Protein AF-A0A8J4SHV4-F1 (afdb_monomer)

Nearest PDB structures (foldseek):
  6h8k-assembly1_L  TM=4.725E-01  e=1.527E+00  Yarrowia lipolytica
  7v2e-assembly1_k  TM=4.191E-01  e=7.297E+00  Sus scrofa

pLDDT: mean 82.63, std 12.9, range [44.09, 95.06]

Secondary structure (DSSP, 8-state):
--TTSSSHHHHHHHHHH--S-HHHHHHHHHHHHHHHHHHHHHHHHHT-TTTHHHHHHHHHHHHHHHHHHHHHHHHTT-----TTHHHHHHHHHTT-

Structure (mmCIF, N/CA/C/O backbone):
data_AF-A0A8J4SHV4-F1
#
_entry.id   AF-A0A8J4SHV4-F1
#
loop_
_atom_site.group_PDB
_atom_site.id
_atom_site.type_symbol
_atom_site.label_atom_id
_atom_site.label_alt_id
_atom_site.label_comp_id
_atom_site.label_asym_id
_atom_site.label_entity_id
_atom_site.label_seq_id
_atom_site.pdbx_PDB_ins_code
_atom_site.Cartn_x
_atom_site.Cartn_y
_atom_site.Cartn_z
_atom_site.occupancy
_atom_site.B_iso_or_equiv
_atom_site.auth_seq_id
_atom_site.auth_comp_id
_atom_site.auth_asym_id
_atom_site.auth_atom_id
_atom_site.pdbx_PDB_model_num
ATOM 1 N N . MET A 1 1 ? -16.892 5.446 6.064 1.00 54.12 1 MET A N 1
ATOM 2 C CA . MET A 1 1 ? -17.055 4.613 4.850 1.00 54.12 1 MET A CA 1
ATOM 3 C C . MET A 1 1 ? -16.859 5.436 3.565 1.00 54.12 1 MET A C 1
ATOM 5 O O . MET A 1 1 ? -17.710 5.413 2.692 1.00 54.12 1 MET A O 1
ATOM 9 N N . LEU A 1 2 ? -15.715 6.125 3.422 1.00 44.47 2 LEU A N 1
ATOM 10 C CA . LEU A 1 2 ? -15.263 6.762 2.164 1.00 44.47 2 LEU A CA 1
ATOM 11 C C . LEU A 1 2 ? -13.828 6.323 1.768 1.00 44.47 2 LEU A C 1
ATOM 13 O O . LEU A 1 2 ? -13.308 6.752 0.745 1.00 44.47 2 LEU A O 1
ATOM 17 N N . CYS A 1 3 ? -13.187 5.451 2.562 1.00 45.66 3 CYS A N 1
ATOM 18 C CA . CYS A 1 3 ? -11.750 5.133 2.508 1.00 45.66 3 CYS A CA 1
ATOM 19 C C . CYS A 1 3 ? -11.267 4.403 1.245 1.00 45.66 3 CYS A C 1
ATOM 21 O O . CYS A 1 3 ? -10.068 4.189 1.112 1.00 45.66 3 CYS A O 1
ATOM 23 N N . TYR A 1 4 ? -12.170 3.994 0.351 1.00 44.47 4 TYR A N 1
ATOM 24 C CA . TYR A 1 4 ? -11.838 3.177 -0.821 1.00 44.47 4 TYR A CA 1
ATOM 25 C C . TYR A 1 4 ? -12.172 3.835 -2.160 1.00 44.47 4 TYR A C 1
ATOM 27 O O . TYR A 1 4 ? -11.826 3.276 -3.196 1.00 44.47 4 TYR A O 1
ATOM 35 N N . LEU A 1 5 ? -12.803 5.019 -2.158 1.00 45.78 5 LEU A N 1
ATOM 36 C CA . LEU A 1 5 ? -13.056 5.758 -3.402 1.00 45.78 5 LEU A CA 1
ATOM 37 C C . LEU A 1 5 ? -11.795 6.440 -3.949 1.00 45.78 5 LEU A C 1
ATOM 39 O O . LEU A 1 5 ? -11.738 6.795 -5.120 1.00 45.78 5 LEU A O 1
ATOM 43 N N . PHE A 1 6 ? -10.773 6.590 -3.112 1.00 44.09 6 PHE A N 1
ATOM 44 C CA . PHE A 1 6 ? -9.464 7.070 -3.510 1.00 44.09 6 PHE A CA 1
ATOM 45 C C . PHE A 1 6 ? -8.478 5.936 -3.263 1.00 44.09 6 PHE A C 1
ATOM 47 O O . PHE A 1 6 ? -8.491 5.343 -2.189 1.00 44.09 6 PHE A O 1
ATOM 54 N N . THR A 1 7 ? -7.660 5.624 -4.263 1.00 60.66 7 THR A N 1
ATOM 55 C CA . THR A 1 7 ? -6.563 4.650 -4.218 1.00 60.66 7 THR A CA 1
ATOM 56 C C . THR A 1 7 ? -5.505 5.082 -3.182 1.00 60.66 7 THR A C 1
ATOM 58 O O . THR A 1 7 ? -5.826 5.373 -2.032 1.00 60.66 7 THR A O 1
ATOM 61 N N . PHE A 1 8 ? -4.226 5.175 -3.538 1.00 58.56 8 PHE A N 1
ATOM 62 C CA . PHE A 1 8 ? -3.148 5.552 -2.616 1.00 58.56 8 PHE A CA 1
ATOM 63 C C . PHE A 1 8 ? -3.445 6.833 -1.802 1.00 58.56 8 PHE A C 1
ATOM 65 O O . PHE A 1 8 ? -3.170 6.901 -0.606 1.00 58.56 8 PHE A O 1
ATOM 72 N N . VAL A 1 9 ? -4.106 7.816 -2.425 1.00 61.53 9 VAL A N 1
ATOM 73 C CA . VAL A 1 9 ? -4.473 9.102 -1.806 1.00 61.53 9 VAL A CA 1
ATOM 74 C C . VAL A 1 9 ? -5.497 8.939 -0.673 1.00 61.53 9 VAL A C 1
ATOM 76 O O . VAL A 1 9 ? -5.396 9.617 0.347 1.00 61.53 9 VAL A O 1
ATOM 79 N N . GLY A 1 10 ? -6.450 8.011 -0.800 1.00 63.44 10 GLY A N 1
ATOM 80 C CA . GLY A 1 10 ? -7.508 7.812 0.195 1.00 63.44 10 GLY A CA 1
ATOM 81 C C . GLY A 1 10 ? -6.980 7.252 1.506 1.00 63.44 10 GLY A C 1
ATOM 82 O O . GLY A 1 10 ? -7.359 7.728 2.577 1.00 63.44 10 GLY A O 1
ATOM 83 N N . GLY A 1 11 ? 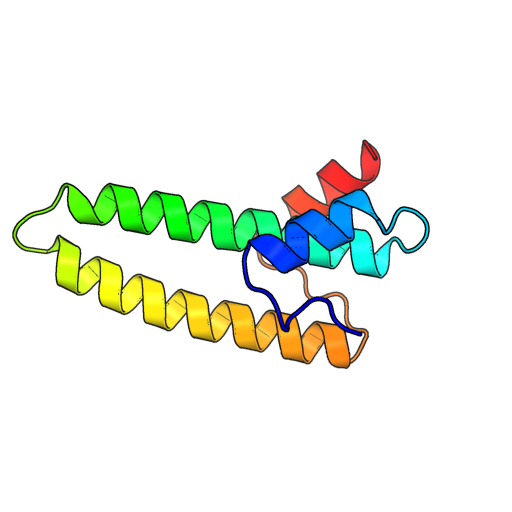-6.059 6.289 1.415 1.00 64.38 11 GLY A N 1
ATOM 84 C CA . GLY A 1 11 ? -5.389 5.708 2.577 1.00 64.38 11 GLY A CA 1
ATOM 85 C C . GLY A 1 11 ? -4.566 6.737 3.353 1.00 64.38 11 GLY A C 1
ATOM 86 O O . GLY A 1 11 ? -4.650 6.785 4.578 1.00 64.38 11 GLY A O 1
ATOM 87 N N . ILE A 1 12 ? -3.830 7.603 2.650 1.00 67.12 12 ILE A N 1
ATOM 88 C CA . ILE A 1 12 ? -2.995 8.643 3.273 1.00 67.12 12 ILE A CA 1
ATOM 89 C C . ILE A 1 12 ? -3.853 9.713 3.954 1.00 67.12 12 ILE A C 1
ATOM 91 O O . ILE A 1 12 ? -3.586 10.077 5.099 1.00 67.12 12 ILE A O 1
ATOM 95 N N . VAL A 1 13 ? -4.906 10.192 3.287 1.00 68.81 13 VAL A N 1
ATOM 96 C CA . VAL A 1 13 ? -5.818 11.192 3.866 1.00 68.81 13 VAL A CA 1
ATOM 97 C C . VAL A 1 13 ? -6.494 10.639 5.118 1.00 68.81 13 VAL A C 1
ATOM 99 O O . VAL A 1 13 ? -6.551 11.325 6.137 1.00 68.81 13 VAL A O 1
ATOM 102 N N . PHE A 1 14 ? -6.946 9.383 5.090 1.00 67.38 14 PHE A N 1
ATOM 103 C CA . PHE A 1 14 ? -7.536 8.765 6.275 1.00 67.38 14 PHE A CA 1
ATOM 104 C C . PHE A 1 14 ? -6.533 8.580 7.410 1.00 67.38 14 PHE A C 1
ATOM 106 O O . PHE A 1 14 ? -6.890 8.827 8.556 1.00 67.38 14 PHE A O 1
ATOM 113 N N . LEU A 1 15 ? -5.283 8.220 7.112 1.00 66.81 15 LEU A N 1
ATOM 114 C CA . LEU A 1 15 ? -4.230 8.137 8.125 1.00 66.81 15 LEU A CA 1
ATOM 115 C C . LEU A 1 15 ? -3.954 9.500 8.790 1.00 66.81 15 LEU A C 1
ATOM 117 O O . LEU A 1 15 ? -3.636 9.559 9.976 1.00 66.81 15 LEU A O 1
ATOM 121 N N . ALA A 1 16 ? -4.084 10.595 8.036 1.00 68.00 16 ALA A N 1
ATOM 122 C CA . ALA A 1 16 ? -3.875 11.950 8.540 1.00 68.00 16 ALA A CA 1
ATOM 123 C C . ALA A 1 16 ? -5.065 12.485 9.359 1.00 68.00 16 ALA A C 1
ATOM 125 O O . ALA A 1 16 ? -4.859 13.187 10.350 1.00 68.00 16 ALA A O 1
ATOM 126 N N . VAL A 1 17 ? -6.297 12.162 8.952 1.00 72.12 17 VAL A N 1
ATOM 127 C CA . VAL A 1 17 ? -7.532 12.711 9.542 1.00 72.12 17 VAL A CA 1
ATOM 128 C C . VAL A 1 17 ? -8.064 11.848 10.688 1.00 72.12 17 VAL A C 1
ATOM 130 O O . VAL A 1 17 ? -8.520 12.374 11.704 1.00 72.12 17 VAL A O 1
ATOM 133 N N . GLU A 1 18 ? -8.012 10.525 10.555 1.00 71.75 18 GLU A N 1
ATOM 134 C CA . GLU A 1 18 ? -8.648 9.600 11.489 1.00 71.75 18 GLU A CA 1
ATOM 135 C C . GLU A 1 18 ? -7.638 9.066 12.511 1.00 71.75 18 GLU A C 1
ATOM 137 O O . GLU A 1 18 ? -6.826 8.192 12.213 1.00 71.75 18 GLU A O 1
ATOM 142 N N . LYS A 1 19 ? -7.714 9.574 13.750 1.00 68.94 19 LYS A N 1
ATOM 143 C CA . LYS A 1 19 ? -6.869 9.125 14.876 1.00 68.94 19 LYS A CA 1
ATOM 144 C C . LYS A 1 19 ? -7.619 8.399 15.991 1.00 68.94 19 LYS A C 1
ATOM 146 O O . LYS A 1 19 ? -6.985 7.898 16.915 1.00 68.94 19 LYS A O 1
ATOM 151 N N . ARG A 1 20 ? -8.955 8.341 15.950 1.00 73.25 20 ARG A N 1
ATOM 152 C CA . ARG A 1 20 ? -9.745 7.711 17.024 1.00 73.25 20 ARG A CA 1
ATOM 153 C C . ARG A 1 20 ? -10.059 6.250 16.737 1.00 73.25 20 ARG A C 1
ATOM 155 O O . ARG A 1 20 ? -10.025 5.430 17.653 1.00 73.25 20 ARG A O 1
ATOM 162 N N . SER A 1 21 ? -10.365 5.907 15.489 1.00 83.06 21 SER A N 1
ATOM 163 C CA . SER A 1 21 ? -10.755 4.539 15.146 1.00 83.06 21 SER A CA 1
ATOM 164 C C . SER A 1 21 ? -9.559 3.651 14.798 1.00 83.06 21 SER A C 1
ATOM 166 O O . SER A 1 21 ? -8.999 3.738 13.705 1.00 83.06 21 SER A O 1
ATOM 168 N N . ARG A 1 22 ? -9.222 2.710 15.694 1.00 84.88 22 ARG A N 1
ATOM 169 C CA . ARG A 1 22 ? -8.197 1.672 15.446 1.00 84.88 22 ARG A CA 1
ATOM 170 C C . ARG A 1 22 ? -8.515 0.831 14.203 1.00 84.88 22 ARG A C 1
ATOM 172 O O . ARG A 1 22 ? -7.604 0.447 13.483 1.00 84.88 22 ARG A O 1
ATOM 179 N N . PHE A 1 23 ? -9.799 0.578 13.932 1.00 85.06 23 PHE A N 1
ATOM 180 C CA . PHE A 1 23 ? -10.243 -0.162 12.745 1.00 85.06 23 PHE A CA 1
ATOM 181 C C . PHE A 1 23 ? -9.876 0.567 11.455 1.00 85.06 23 PHE A C 1
ATOM 183 O O . PHE A 1 23 ? -9.330 -0.033 10.530 1.00 85.06 23 PHE A O 1
ATOM 190 N N . VAL A 1 24 ? -10.156 1.869 11.400 1.00 83.00 24 VAL A N 1
ATOM 191 C CA . VAL A 1 24 ? -9.869 2.676 10.214 1.00 83.00 24 VAL A CA 1
ATOM 192 C C . VAL A 1 24 ? -8.364 2.869 10.051 1.00 83.00 24 VAL A C 1
ATOM 194 O O . VAL A 1 24 ? -7.860 2.718 8.941 1.00 83.00 24 VAL A O 1
ATOM 197 N N . LEU A 1 25 ? -7.642 3.101 11.152 1.00 85.38 25 LEU A N 1
ATOM 198 C CA . LEU A 1 25 ? -6.185 3.225 11.149 1.00 85.38 25 LEU A CA 1
ATOM 199 C C . LEU A 1 25 ? -5.505 1.960 10.603 1.00 85.38 25 LEU A C 1
ATOM 201 O O . LEU A 1 25 ? -4.620 2.053 9.755 1.00 85.38 25 LEU A O 1
ATOM 205 N N . PHE A 1 26 ? -5.957 0.779 11.033 1.00 88.62 26 PHE A N 1
ATOM 206 C CA . PHE A 1 26 ? -5.454 -0.501 10.537 1.00 88.62 26 PHE A CA 1
ATOM 207 C C . PHE A 1 26 ? -5.623 -0.643 9.021 1.00 88.62 26 PHE A C 1
ATOM 209 O O . PHE A 1 26 ? -4.657 -0.913 8.308 1.00 88.6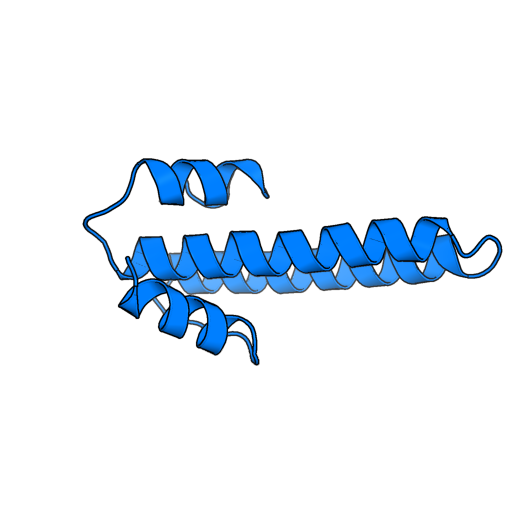2 26 PHE A O 1
ATOM 216 N N . HIS A 1 27 ? -6.842 -0.428 8.518 1.00 86.06 27 HIS A N 1
ATOM 217 C CA . HIS A 1 27 ? -7.138 -0.569 7.091 1.00 86.06 27 HIS A CA 1
ATOM 218 C C . HIS A 1 27 ? -6.422 0.496 6.252 1.00 86.06 27 HIS A C 1
ATOM 220 O O . HIS A 1 27 ? -5.980 0.195 5.142 1.00 86.06 27 HIS A O 1
ATOM 226 N N . ALA A 1 28 ? -6.249 1.710 6.784 1.00 84.81 28 ALA A N 1
ATOM 227 C CA . ALA A 1 28 ? -5.481 2.773 6.144 1.00 84.81 28 ALA A CA 1
ATOM 228 C C . ALA A 1 28 ? -3.994 2.400 6.024 1.00 84.81 28 ALA A C 1
ATOM 230 O O . ALA A 1 28 ? -3.450 2.435 4.920 1.00 84.81 28 ALA A O 1
ATOM 231 N N . LEU A 1 29 ? -3.357 1.961 7.117 1.00 87.69 29 LEU A N 1
ATOM 232 C CA . LEU A 1 29 ? -1.961 1.501 7.116 1.00 87.69 29 LEU A CA 1
ATOM 233 C C . LEU A 1 29 ? -1.752 0.303 6.187 1.00 87.69 29 LEU A C 1
ATOM 235 O O . LEU A 1 29 ? -0.798 0.288 5.407 1.00 87.69 29 LEU A O 1
ATOM 239 N N . GLN A 1 30 ? -2.650 -0.684 6.235 1.00 88.31 30 GLN A N 1
ATOM 240 C CA . GLN A 1 30 ? -2.579 -1.852 5.360 1.00 88.31 30 GLN A CA 1
ATOM 241 C C . GLN A 1 30 ? -2.709 -1.433 3.888 1.00 88.31 30 GLN A C 1
ATOM 243 O O . GLN A 1 30 ? -1.924 -1.885 3.060 1.00 88.31 30 GLN A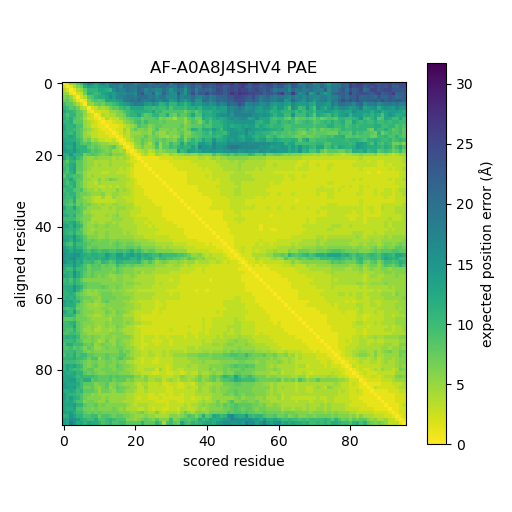 O 1
ATOM 248 N N . SER A 1 31 ? -3.643 -0.532 3.563 1.00 86.38 31 SER A N 1
ATOM 249 C CA . SER A 1 31 ? -3.868 -0.047 2.194 1.00 86.38 31 SER A CA 1
ATOM 250 C C . SER A 1 31 ? -2.654 0.710 1.652 1.00 86.38 31 SER A C 1
ATOM 252 O O . SER A 1 31 ? -2.135 0.363 0.591 1.00 86.38 31 SER A O 1
ATOM 254 N N . VAL A 1 32 ? -2.133 1.680 2.412 1.00 87.19 32 VAL A N 1
ATOM 255 C CA . VAL A 1 32 ? -0.931 2.444 2.032 1.00 87.19 32 VAL A CA 1
ATOM 256 C C . VAL A 1 32 ? 0.261 1.511 1.816 1.00 87.19 32 VAL A C 1
ATOM 258 O O . VAL A 1 32 ? 0.980 1.655 0.828 1.00 87.19 32 VAL A O 1
ATOM 261 N N . THR A 1 33 ? 0.440 0.519 2.691 1.00 89.69 33 THR A N 1
ATOM 262 C CA . THR A 1 33 ? 1.540 -0.449 2.582 1.00 89.69 33 THR A CA 1
ATOM 263 C C . THR A 1 33 ? 1.409 -1.322 1.330 1.00 89.69 33 THR A C 1
ATOM 265 O O . THR A 1 33 ? 2.365 -1.428 0.563 1.00 89.69 33 THR A O 1
ATOM 268 N N . VAL A 1 34 ? 0.230 -1.907 1.073 1.00 90.31 34 VAL A N 1
ATOM 269 C CA . VAL A 1 34 ? -0.021 -2.750 -0.115 1.00 90.31 34 VAL A CA 1
ATOM 270 C C . VAL A 1 34 ? 0.212 -1.969 -1.404 1.00 90.31 34 VAL A C 1
ATOM 272 O O . VAL A 1 34 ? 0.955 -2.421 -2.275 1.00 90.31 34 VAL A O 1
ATOM 275 N N . PHE A 1 35 ? -0.388 -0.786 -1.527 1.00 88.38 35 PHE A N 1
ATOM 276 C CA . PHE A 1 35 ? -0.239 0.026 -2.732 1.00 88.38 35 PHE A CA 1
ATOM 277 C C . PHE A 1 35 ? 1.189 0.553 -2.906 1.00 88.38 35 PHE A C 1
ATOM 279 O O . PHE A 1 35 ? 1.664 0.625 -4.037 1.00 88.38 35 PHE A O 1
ATOM 286 N N . GLY A 1 36 ? 1.896 0.854 -1.812 1.00 90.12 36 GLY A N 1
ATOM 287 C CA . GLY A 1 36 ? 3.319 1.191 -1.851 1.00 90.12 36 GLY A CA 1
ATOM 288 C C . GLY A 1 36 ? 4.170 0.052 -2.422 1.00 90.12 36 GLY A C 1
ATOM 289 O O . GLY A 1 36 ? 4.987 0.287 -3.310 1.00 90.12 36 GLY A O 1
ATOM 290 N N . ILE A 1 37 ? 3.930 -1.190 -1.988 1.00 91.75 37 ILE A N 1
ATOM 291 C CA . ILE A 1 37 ? 4.619 -2.382 -2.515 1.00 91.75 37 ILE A CA 1
ATOM 292 C C . ILE A 1 37 ? 4.316 -2.578 -4.007 1.00 91.75 37 ILE A C 1
ATOM 294 O O . ILE A 1 37 ? 5.235 -2.797 -4.796 1.00 91.75 37 ILE A O 1
ATOM 298 N N . ILE A 1 38 ? 3.047 -2.462 -4.409 1.00 91.88 38 ILE A N 1
ATOM 299 C CA . ILE A 1 38 ? 2.635 -2.589 -5.817 1.00 91.88 38 ILE A CA 1
ATOM 300 C C . ILE A 1 38 ? 3.306 -1.509 -6.680 1.00 91.88 38 ILE A C 1
ATOM 302 O O . ILE A 1 38 ? 3.808 -1.817 -7.759 1.00 91.88 38 ILE A O 1
ATOM 306 N N . MET A 1 39 ? 3.376 -0.264 -6.197 1.00 90.81 39 MET A N 1
ATOM 307 C CA . MET A 1 39 ? 4.044 0.837 -6.900 1.00 90.81 39 MET A CA 1
ATOM 308 C C . MET A 1 39 ? 5.534 0.547 -7.116 1.00 90.81 39 MET A C 1
ATOM 310 O O . MET A 1 39 ? 6.029 0.673 -8.235 1.00 90.81 39 MET A O 1
ATOM 314 N N . VAL A 1 40 ? 6.241 0.106 -6.069 1.00 93.81 40 VAL A N 1
ATOM 315 C CA . VAL A 1 40 ? 7.653 -0.295 -6.180 1.00 93.81 40 VAL A CA 1
ATOM 316 C C . VAL A 1 40 ? 7.807 -1.439 -7.183 1.00 93.81 40 VAL A C 1
ATOM 318 O O . VAL A 1 40 ? 8.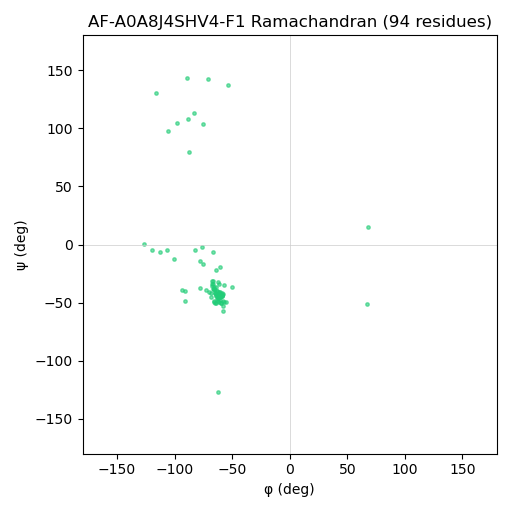683 -1.377 -8.042 1.00 93.81 40 VAL A O 1
ATOM 321 N N . GLY A 1 41 ? 6.927 -2.443 -7.147 1.00 94.38 41 GLY A N 1
ATOM 322 C CA . GLY A 1 41 ? 6.927 -3.536 -8.121 1.00 94.38 41 GLY A CA 1
ATOM 323 C C . GLY A 1 41 ? 6.759 -3.055 -9.566 1.00 94.38 41 GLY A C 1
ATOM 324 O O . GLY A 1 41 ? 7.484 -3.514 -10.448 1.00 94.38 41 GLY A O 1
ATOM 325 N N . HIS A 1 42 ? 5.875 -2.086 -9.815 1.00 92.44 42 HIS A N 1
ATOM 326 C CA . HIS A 1 42 ? 5.706 -1.477 -11.138 1.00 92.44 42 HIS A CA 1
ATOM 327 C C . HIS A 1 42 ? 6.951 -0.723 -11.608 1.00 92.44 42 HIS A C 1
ATOM 329 O O . HIS A 1 42 ? 7.356 -0.879 -12.761 1.00 92.44 42 HIS A O 1
ATOM 335 N N . VAL A 1 43 ? 7.583 0.047 -10.719 1.00 93.75 43 VAL A N 1
ATOM 336 C CA . VAL A 1 43 ? 8.847 0.738 -11.013 1.00 93.75 43 VAL A CA 1
ATOM 337 C C . VAL A 1 43 ? 9.936 -0.273 -11.373 1.00 93.75 43 VAL A C 1
ATOM 339 O O . VAL A 1 43 ? 10.623 -0.091 -12.372 1.00 93.75 43 VAL A O 1
ATOM 342 N N . LEU A 1 44 ? 10.050 -1.378 -10.630 1.00 94.31 44 LEU A N 1
ATOM 343 C CA . LEU A 1 44 ? 11.008 -2.447 -10.930 1.00 94.31 44 LEU A CA 1
ATOM 344 C C . LEU A 1 44 ? 10.730 -3.121 -12.282 1.00 94.31 44 LEU A C 1
ATOM 346 O O . LEU A 1 44 ? 11.662 -3.378 -13.042 1.00 94.31 44 LEU A O 1
ATOM 350 N N . CYS A 1 45 ? 9.459 -3.358 -12.618 1.00 93.62 45 CYS A N 1
ATOM 351 C CA . CYS A 1 45 ? 9.077 -3.919 -13.915 1.00 93.62 45 CYS A CA 1
ATOM 352 C C . CYS A 1 45 ? 9.471 -3.004 -15.085 1.00 93.62 45 CYS A C 1
ATOM 354 O O . CYS A 1 45 ? 9.813 -3.512 -16.151 1.00 93.62 45 CYS A O 1
ATOM 356 N N . ALA A 1 46 ? 9.474 -1.679 -14.901 1.00 90.81 46 ALA A N 1
ATOM 357 C CA . ALA A 1 46 ? 9.853 -0.730 -15.950 1.00 90.81 46 ALA A CA 1
ATOM 358 C C . ALA A 1 46 ? 11.324 -0.865 -16.395 1.00 90.81 46 ALA A C 1
ATOM 360 O O . ALA A 1 46 ? 11.655 -0.497 -17.519 1.00 90.81 46 ALA A O 1
ATOM 361 N N . PHE A 1 47 ? 12.194 -1.441 -15.558 1.00 93.88 47 PHE A N 1
ATOM 362 C CA . PHE A 1 47 ? 13.595 -1.708 -15.906 1.00 93.88 47 PHE A CA 1
ATOM 363 C C . PHE A 1 47 ? 13.796 -3.002 -16.716 1.00 93.88 47 PHE A C 1
ATOM 365 O O . PHE A 1 47 ? 14.916 -3.284 -17.142 1.00 93.88 47 PHE A O 1
ATOM 372 N N . LEU A 1 48 ? 12.742 -3.795 -16.946 1.00 93.38 48 LEU A N 1
ATOM 373 C CA . LEU A 1 48 ? 12.801 -5.054 -17.695 1.00 93.38 48 LEU A CA 1
ATOM 374 C C . LEU A 1 48 ? 12.173 -4.879 -19.094 1.00 93.38 48 LEU A C 1
ATOM 376 O O . LEU A 1 48 ? 10.957 -4.991 -19.230 1.00 93.38 48 LEU A O 1
ATOM 380 N N . PRO A 1 49 ? 12.956 -4.658 -20.165 1.00 85.75 49 PRO A N 1
ATOM 381 C CA . PRO A 1 49 ? 12.411 -4.267 -21.471 1.00 85.75 49 PRO A CA 1
ATOM 382 C C . PRO A 1 49 ? 11.566 -5.347 -22.169 1.00 85.75 49 PRO A C 1
ATOM 384 O O . PRO A 1 49 ? 10.622 -5.012 -22.876 1.00 85.75 49 PRO A O 1
ATOM 387 N N . LEU A 1 50 ? 11.868 -6.637 -21.970 1.00 90.94 50 LEU A N 1
ATOM 388 C CA . LEU A 1 50 ? 11.129 -7.744 -22.602 1.00 90.94 50 LEU A CA 1
ATOM 389 C C . LEU A 1 50 ? 9.961 -8.258 -21.751 1.00 90.94 50 LEU A C 1
ATOM 391 O O . LEU A 1 50 ? 8.853 -8.423 -22.250 1.00 90.94 50 LEU A O 1
ATOM 395 N N . PHE A 1 51 ? 10.199 -8.516 -20.462 1.00 92.19 51 PHE A N 1
ATOM 396 C CA . PHE A 1 51 ? 9.205 -9.141 -19.576 1.00 92.19 51 PHE A CA 1
ATOM 397 C C . PHE A 1 51 ? 8.469 -8.145 -18.674 1.00 92.19 51 PHE A C 1
ATOM 399 O O . PHE A 1 51 ? 7.452 -8.498 -18.078 1.00 92.19 51 PHE A O 1
ATOM 406 N N . GLY A 1 52 ? 8.948 -6.904 -18.580 1.00 93.25 52 GLY A N 1
ATOM 407 C CA . GLY A 1 52 ? 8.385 -5.862 -17.724 1.00 93.25 52 GLY A CA 1
ATOM 408 C C . GLY A 1 52 ? 6.902 -5.598 -17.962 1.00 93.25 52 GLY A C 1
ATOM 409 O O . GLY A 1 52 ? 6.147 -5.644 -16.994 1.00 93.25 52 GLY A O 1
ATOM 410 N N . PRO A 1 53 ? 6.438 -5.400 -19.212 1.00 93.12 53 PRO A N 1
ATOM 411 C CA . PRO A 1 53 ? 5.019 -5.168 -19.484 1.00 93.12 53 PRO A CA 1
ATOM 412 C C . PRO A 1 53 ? 4.123 -6.334 -19.044 1.00 93.12 53 PRO A C 1
ATOM 414 O O . PRO A 1 53 ? 3.064 -6.116 -18.454 1.00 93.12 53 PRO A O 1
ATOM 417 N N . LEU A 1 54 ? 4.567 -7.577 -19.266 1.00 94.69 54 LEU A N 1
ATOM 418 C CA . LEU A 1 54 ? 3.829 -8.769 -18.848 1.00 94.69 54 LEU A CA 1
ATOM 419 C C . LEU A 1 54 ? 3.750 -8.856 -17.319 1.00 94.69 54 LEU A C 1
ATOM 421 O O . LEU A 1 54 ? 2.658 -8.994 -16.769 1.00 94.69 54 LEU A O 1
ATOM 425 N N . LEU A 1 55 ? 4.881 -8.711 -16.626 1.00 94.56 55 LEU A N 1
ATOM 426 C CA . LEU A 1 55 ? 4.929 -8.734 -15.162 1.00 94.56 55 LEU A CA 1
ATOM 427 C C . LEU A 1 55 ? 4.110 -7.597 -14.542 1.00 94.56 55 LEU A C 1
ATOM 429 O O . LEU A 1 55 ? 3.368 -7.831 -13.590 1.00 94.56 55 LEU A O 1
ATOM 433 N N . ALA A 1 56 ? 4.173 -6.394 -15.116 1.00 93.81 56 ALA A N 1
ATOM 434 C CA . ALA A 1 56 ? 3.371 -5.254 -14.691 1.00 93.81 56 ALA A CA 1
ATOM 435 C C . ALA A 1 56 ? 1.869 -5.529 -14.850 1.00 93.81 56 ALA A C 1
ATOM 437 O O . ALA A 1 56 ? 1.097 -5.218 -13.946 1.00 93.81 56 ALA A O 1
ATOM 438 N N . SER A 1 57 ? 1.445 -6.153 -15.955 1.00 93.62 57 SER A N 1
ATOM 439 C CA . SER A 1 57 ? 0.032 -6.497 -16.169 1.00 93.62 57 SER A CA 1
ATOM 440 C C . SER A 1 57 ? -0.485 -7.520 -15.147 1.00 93.62 57 SER A C 1
ATOM 442 O O . SER A 1 57 ? -1.567 -7.341 -14.584 1.00 93.62 57 SER A O 1
ATOM 444 N N . LEU A 1 58 ? 0.321 -8.542 -14.832 1.00 95.06 58 LEU A N 1
ATOM 445 C CA . LEU A 1 58 ? 0.007 -9.534 -13.803 1.00 95.06 58 LEU A CA 1
ATOM 446 C C . LEU A 1 58 ? -0.040 -8.897 -12.412 1.00 95.06 58 LEU A C 1
ATOM 448 O O . LEU A 1 58 ? -0.957 -9.179 -11.641 1.00 95.06 58 LEU A O 1
ATOM 452 N N . LEU A 1 59 ? 0.906 -8.005 -12.110 1.00 94.50 59 LEU A N 1
ATOM 453 C CA . LEU A 1 59 ? 0.947 -7.263 -10.853 1.00 94.50 59 LEU A CA 1
ATOM 454 C C . LEU A 1 59 ? -0.276 -6.351 -10.693 1.00 94.50 59 LEU A C 1
ATOM 456 O O . LEU A 1 59 ? -0.853 -6.298 -9.609 1.00 94.50 59 LEU A O 1
ATOM 460 N N . SER A 1 60 ? -0.717 -5.688 -11.766 1.00 91.88 60 SER A N 1
ATOM 461 C CA . SER A 1 60 ? -1.950 -4.893 -11.772 1.00 91.88 60 SER A CA 1
ATOM 462 C C . SER A 1 60 ? -3.189 -5.749 -11.510 1.00 91.88 60 SER A C 1
ATOM 464 O O . SER A 1 60 ? -4.005 -5.384 -10.666 1.00 91.88 60 SER A O 1
ATOM 466 N N . LEU A 1 61 ? -3.318 -6.905 -12.170 1.00 94.50 61 LEU A N 1
ATOM 467 C CA . LEU A 1 61 ? -4.415 -7.855 -11.934 1.00 94.50 61 LEU A CA 1
ATOM 468 C C . LEU A 1 61 ? -4.458 -8.318 -10.473 1.00 94.50 61 LEU A C 1
ATOM 470 O O . LEU A 1 61 ? -5.503 -8.239 -9.825 1.00 94.50 61 LEU A O 1
ATOM 474 N N . LEU A 1 62 ? -3.311 -8.733 -9.930 1.00 93.31 62 LEU A N 1
ATOM 475 C CA . LEU A 1 62 ? -3.166 -9.092 -8.517 1.00 93.31 62 LEU A CA 1
ATOM 476 C C . LEU A 1 62 ? -3.531 -7.927 -7.593 1.00 93.31 62 LEU A C 1
ATOM 478 O O . LEU A 1 62 ? -4.261 -8.114 -6.620 1.00 93.31 62 LEU A O 1
ATOM 482 N N . GLY A 1 63 ? -3.071 -6.720 -7.919 1.00 91.38 63 GLY A N 1
ATOM 483 C CA . GLY A 1 63 ? -3.368 -5.506 -7.169 1.00 91.38 63 GLY A CA 1
ATOM 484 C C . GLY A 1 63 ? -4.863 -5.204 -7.101 1.00 91.38 63 GLY A C 1
ATOM 485 O O . GLY A 1 63 ? -5.372 -4.902 -6.023 1.00 91.38 63 GLY A O 1
ATOM 486 N N . VAL A 1 64 ? -5.584 -5.357 -8.215 1.00 89.88 64 VAL A N 1
ATOM 487 C CA . VAL A 1 64 ? -7.045 -5.183 -8.263 1.00 89.88 64 VAL A CA 1
ATOM 488 C C . VAL A 1 64 ? -7.753 -6.222 -7.392 1.00 89.88 64 VAL A C 1
ATOM 490 O O . VAL A 1 64 ? -8.648 -5.860 -6.628 1.00 89.88 64 V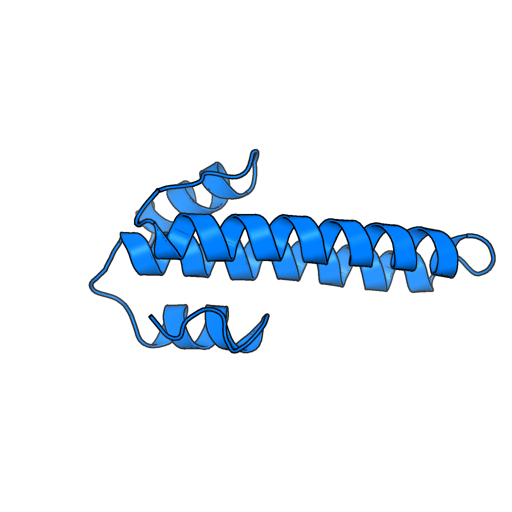AL A O 1
ATOM 493 N N . VAL A 1 65 ? -7.339 -7.491 -7.451 1.00 93.25 65 VAL A N 1
ATOM 494 C CA . VAL A 1 65 ? -7.925 -8.558 -6.620 1.00 93.25 65 VAL A CA 1
ATOM 495 C C . VAL A 1 65 ? -7.710 -8.275 -5.132 1.00 93.25 65 VAL A C 1
ATOM 497 O O . VAL A 1 65 ? -8.664 -8.320 -4.354 1.00 93.25 65 VAL A O 1
ATOM 500 N N . ILE A 1 66 ? -6.481 -7.936 -4.729 1.00 91.00 66 ILE A N 1
ATOM 501 C CA . ILE A 1 66 ? -6.154 -7.612 -3.333 1.00 91.00 66 ILE A CA 1
ATOM 502 C C . ILE A 1 66 ? -6.943 -6.383 -2.868 1.00 91.00 66 ILE A C 1
ATOM 504 O O . ILE A 1 66 ? -7.507 -6.393 -1.772 1.00 91.00 66 ILE A O 1
ATOM 508 N N . TRP A 1 67 ? -7.027 -5.345 -3.702 1.00 88.06 67 TRP A N 1
ATOM 509 C CA . TRP A 1 67 ? -7.798 -4.145 -3.394 1.00 88.06 67 TRP A CA 1
ATOM 510 C C . TRP A 1 67 ? -9.277 -4.465 -3.169 1.00 88.06 67 TRP A C 1
ATOM 512 O O . TRP A 1 67 ? -9.817 -4.092 -2.128 1.00 88.06 67 TRP A O 1
ATOM 522 N N . LEU A 1 68 ? -9.915 -5.208 -4.078 1.00 88.50 68 LEU A N 1
ATOM 523 C CA . LEU A 1 68 ? -11.318 -5.609 -3.937 1.00 88.50 68 LEU A CA 1
ATOM 524 C C . LEU A 1 68 ? -11.556 -6.414 -2.657 1.00 88.50 68 LEU A C 1
ATOM 526 O O . LEU A 1 68 ? -12.512 -6.131 -1.933 1.00 88.50 68 LEU A O 1
ATOM 530 N N . LEU A 1 69 ? -10.676 -7.370 -2.344 1.00 89.94 69 LEU A N 1
ATOM 531 C CA . LEU A 1 69 ? -10.761 -8.143 -1.104 1.00 89.94 69 LEU A CA 1
ATOM 532 C C . LEU A 1 69 ? -10.733 -7.226 0.120 1.00 89.94 69 LEU A C 1
ATOM 534 O O . LEU A 1 69 ? -11.622 -7.315 0.965 1.00 89.94 69 LEU A O 1
ATOM 538 N N . MET A 1 70 ? -9.770 -6.304 0.182 1.00 86.62 70 MET A N 1
ATOM 539 C CA . MET A 1 70 ? -9.651 -5.355 1.289 1.00 86.62 70 MET A CA 1
ATOM 540 C C . MET A 1 70 ? -10.875 -4.440 1.416 1.00 86.62 70 MET A C 1
ATOM 542 O O . MET A 1 70 ? -11.345 -4.214 2.534 1.00 86.62 70 MET A O 1
ATOM 546 N N . VAL A 1 71 ? -11.403 -3.934 0.295 1.00 84.00 71 VAL A N 1
ATOM 547 C CA . VAL A 1 71 ? -12.623 -3.110 0.263 1.00 84.00 71 VAL A CA 1
ATOM 548 C C . VAL A 1 71 ? -13.777 -3.898 0.870 1.00 84.00 71 VAL A C 1
ATOM 550 O O . VAL A 1 71 ? -14.361 -3.465 1.863 1.00 84.00 71 VAL A O 1
ATOM 553 N N . VAL A 1 72 ? -14.081 -5.075 0.320 1.00 86.31 72 VAL A N 1
ATOM 554 C CA . VAL A 1 72 ? -15.229 -5.889 0.737 1.00 86.31 72 VAL A CA 1
ATOM 555 C C . VAL A 1 72 ? -15.132 -6.261 2.214 1.00 86.31 72 VAL A C 1
ATOM 557 O O . VAL A 1 72 ? -16.113 -6.116 2.945 1.00 86.31 72 VAL A O 1
ATOM 560 N N . THR A 1 73 ? -13.962 -6.684 2.694 1.00 85.50 73 THR A N 1
ATOM 561 C CA . THR A 1 73 ? -13.809 -7.055 4.107 1.00 85.50 73 THR A CA 1
ATOM 562 C C . THR A 1 73 ? -13.943 -5.868 5.049 1.00 85.50 73 THR A C 1
ATOM 564 O O . THR A 1 73 ? -14.547 -6.012 6.113 1.00 85.50 73 THR A O 1
ATOM 567 N N . SER A 1 74 ? -13.462 -4.689 4.648 1.00 82.06 74 SER A N 1
ATOM 568 C CA . SER A 1 74 ? -13.632 -3.474 5.447 1.00 82.06 74 SER A CA 1
ATOM 569 C C . SER A 1 74 ? -15.103 -3.050 5.550 1.00 82.06 74 SER A C 1
ATOM 571 O O . SER A 1 74 ? -15.550 -2.640 6.619 1.00 82.06 74 SER A O 1
ATOM 573 N N . LEU A 1 75 ? -15.874 -3.201 4.462 1.00 82.00 75 LEU A N 1
ATOM 574 C CA . LEU A 1 75 ? -17.304 -2.887 4.423 1.00 82.00 75 LEU A CA 1
ATOM 575 C C . LEU A 1 75 ? -18.103 -3.848 5.307 1.00 82.00 75 LEU A C 1
ATOM 577 O O . LEU A 1 75 ? -19.096 -3.451 5.906 1.00 82.00 75 LEU A O 1
ATOM 581 N N . GLN A 1 76 ? -17.637 -5.090 5.434 1.00 87.00 76 G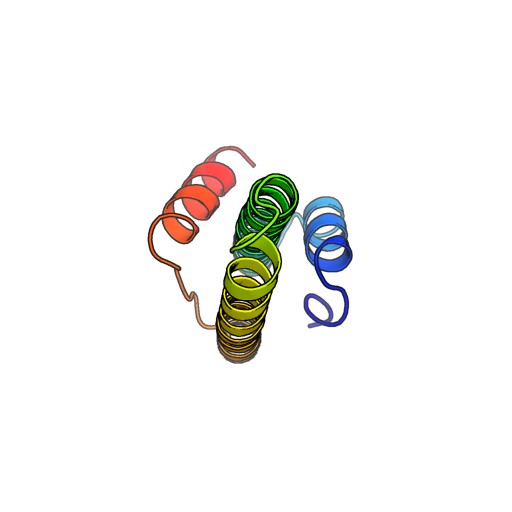LN A N 1
ATOM 582 C CA . GLN A 1 76 ? -18.187 -6.080 6.361 1.00 87.00 76 GLN A CA 1
ATOM 583 C C . GLN A 1 76 ? -17.771 -5.846 7.825 1.00 87.00 76 GLN A C 1
ATOM 585 O O . GLN A 1 76 ? -18.166 -6.626 8.689 1.00 87.00 76 GLN A O 1
ATOM 590 N N . GLY A 1 77 ? -16.949 -4.832 8.122 1.00 83.25 77 GLY A N 1
ATOM 591 C CA . GLY A 1 77 ? -16.426 -4.591 9.471 1.00 83.25 77 GLY A CA 1
ATOM 592 C C . GLY A 1 77 ? -15.441 -5.663 9.953 1.00 83.25 77 GLY A C 1
ATOM 593 O O . GLY A 1 77 ? -15.164 -5.758 11.149 1.00 83.25 77 GLY A O 1
ATOM 594 N N . LYS A 1 78 ? -14.917 -6.496 9.045 1.00 86.81 78 LYS A N 1
ATOM 595 C CA . LYS A 1 78 ? -13.990 -7.582 9.376 1.00 86.81 78 LYS A CA 1
ATOM 596 C C . LYS A 1 78 ? -12.551 -7.092 9.336 1.00 86.81 78 LYS A C 1
ATOM 598 O O . LYS A 1 78 ? -12.160 -6.331 8.459 1.00 86.81 78 LYS A O 1
ATOM 603 N N . TRP A 1 79 ? -11.743 -7.606 10.254 1.00 84.00 79 TRP A N 1
ATOM 604 C CA . TRP A 1 79 ? -10.308 -7.346 10.308 1.00 84.00 79 TRP A CA 1
ATOM 605 C C . TRP A 1 79 ? -9.563 -8.347 9.423 1.00 84.00 79 TRP A C 1
ATOM 607 O O . TRP A 1 79 ? -9.027 -9.343 9.910 1.00 84.00 79 TRP A O 1
ATOM 617 N N . LEU A 1 80 ? -9.558 -8.111 8.109 1.00 87.12 80 LEU A N 1
ATOM 618 C CA . LEU A 1 80 ? -8.756 -8.920 7.193 1.00 87.12 80 LEU A CA 1
ATOM 619 C C . LEU A 1 80 ? -7.282 -8.526 7.311 1.00 87.12 80 LEU A C 1
ATOM 621 O O . LEU A 1 80 ? -6.858 -7.515 6.751 1.00 87.12 80 LEU A O 1
ATOM 625 N N . LYS A 1 81 ? -6.500 -9.359 7.997 1.00 87.56 81 LYS A N 1
ATOM 626 C CA . LYS A 1 81 ? -5.040 -9.260 8.007 1.00 87.56 81 LYS A CA 1
ATOM 627 C C . LYS A 1 81 ? -4.478 -9.959 6.779 1.00 87.56 81 LYS A C 1
ATOM 629 O O . LYS A 1 81 ? -4.583 -11.178 6.653 1.00 87.56 81 LYS A O 1
ATOM 634 N N . LEU A 1 82 ? -3.880 -9.187 5.877 1.00 88.00 82 LEU A N 1
ATOM 635 C CA . LEU A 1 82 ? -3.081 -9.772 4.804 1.00 88.00 82 LEU A CA 1
ATOM 636 C C . LEU A 1 82 ? -1.785 -10.351 5.391 1.00 88.00 82 LEU A C 1
ATOM 638 O O . LEU A 1 82 ? -1.210 -9.725 6.285 1.00 88.00 82 LEU A O 1
ATOM 642 N N . PRO A 1 83 ? -1.289 -11.497 4.895 1.00 84.69 83 PRO A N 1
ATOM 643 C CA . PRO A 1 83 ? -0.009 -12.042 5.335 1.00 84.69 83 PRO A CA 1
ATOM 644 C C . PRO A 1 83 ? 1.096 -10.987 5.201 1.00 84.69 83 PRO A C 1
ATOM 646 O O . PRO A 1 83 ? 1.148 -10.298 4.181 1.00 84.69 83 PRO A O 1
ATOM 649 N N . TRP A 1 84 ? 1.983 -10.878 6.198 1.00 86.44 84 TRP A N 1
ATOM 650 C CA . TRP A 1 84 ? 3.106 -9.923 6.271 1.00 86.44 84 TRP A CA 1
ATOM 651 C C . TRP A 1 84 ? 2.691 -8.447 6.412 1.00 86.44 84 TRP A C 1
ATOM 653 O O . TRP A 1 84 ? 3.151 -7.753 7.319 1.00 86.44 84 TRP A O 1
ATOM 663 N N . VAL A 1 85 ? 1.805 -7.954 5.544 1.00 88.69 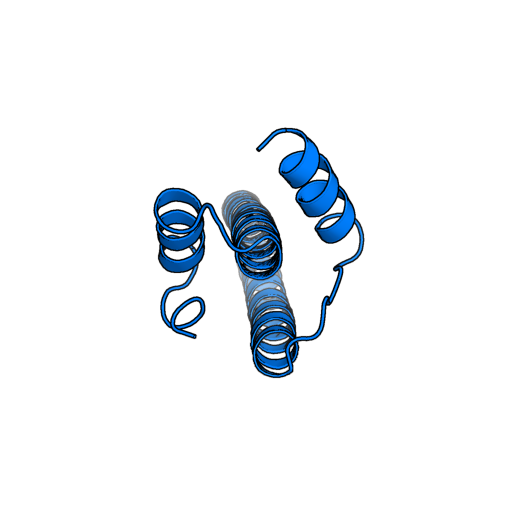85 VAL A N 1
ATOM 664 C CA . VAL A 1 85 ? 1.359 -6.551 5.517 1.00 88.69 85 VAL A CA 1
ATOM 665 C C . VAL A 1 85 ? 0.438 -6.234 6.700 1.00 88.69 85 VAL A C 1
ATOM 667 O O . VAL A 1 85 ? 0.550 -5.166 7.299 1.00 88.69 85 VAL A O 1
ATOM 670 N N . GLY A 1 86 ? -0.445 -7.160 7.076 1.00 82.50 86 GLY A N 1
ATOM 671 C CA . GLY A 1 86 ? -1.328 -7.014 8.234 1.00 82.50 86 GLY A CA 1
ATOM 672 C C . GLY A 1 86 ? -0.549 -6.970 9.549 1.00 82.50 86 GLY A C 1
ATOM 673 O O . GLY A 1 86 ? -0.812 -6.110 10.387 1.00 82.50 86 GLY A O 1
ATOM 674 N N . ASP A 1 87 ? 0.465 -7.824 9.698 1.00 88.00 87 ASP A N 1
ATOM 675 C CA . ASP A 1 87 ? 1.339 -7.826 10.879 1.00 88.00 87 ASP A CA 1
ATOM 676 C C . ASP A 1 87 ? 2.176 -6.544 10.959 1.00 88.00 87 ASP A C 1
ATOM 678 O O . ASP A 1 87 ? 2.356 -5.969 12.038 1.00 88.00 87 ASP A O 1
ATOM 682 N N . PHE A 1 88 ? 2.646 -6.048 9.807 1.00 88.12 88 PHE A N 1
ATOM 683 C CA . PHE A 1 88 ? 3.314 -4.754 9.721 1.00 88.12 88 PHE A CA 1
ATOM 684 C C . PHE A 1 88 ? 2.382 -3.610 10.139 1.00 88.12 88 PHE A C 1
ATOM 686 O O . PHE A 1 88 ? 2.754 -2.810 11.000 1.00 88.12 88 PHE A O 1
ATOM 693 N N . ALA A 1 89 ? 1.164 -3.554 9.593 1.00 85.88 89 ALA A N 1
ATOM 694 C CA . ALA A 1 89 ? 0.177 -2.534 9.938 1.00 85.88 89 ALA A CA 1
ATOM 695 C C . ALA A 1 89 ? -0.160 -2.565 11.437 1.00 85.88 89 ALA A C 1
ATOM 697 O O . ALA A 1 89 ? -0.177 -1.524 12.093 1.00 85.88 89 ALA A O 1
ATOM 698 N N . GLU A 1 90 ? -0.344 -3.751 12.018 1.00 86.56 90 GLU A N 1
ATOM 699 C CA . GLU A 1 90 ? -0.603 -3.908 13.450 1.00 86.56 90 GLU A CA 1
ATOM 700 C C . GLU A 1 90 ? 0.580 -3.488 14.324 1.00 86.56 90 GLU A C 1
ATOM 702 O O . GLU A 1 90 ? 0.386 -2.864 15.370 1.00 86.56 90 GLU A O 1
ATOM 707 N N . LYS A 1 91 ? 1.813 -3.773 13.893 1.00 87.69 91 LYS A N 1
ATOM 708 C CA . LYS A 1 91 ? 3.011 -3.274 14.571 1.00 87.69 91 LYS A CA 1
ATOM 709 C C . LYS A 1 91 ? 3.075 -1.749 14.532 1.00 87.69 91 LYS A C 1
ATOM 711 O O . LYS A 1 91 ? 3.335 -1.149 15.570 1.00 87.69 91 LYS A O 1
ATOM 716 N N . GLN A 1 92 ? 2.788 -1.127 13.390 1.00 85.31 92 GLN A N 1
ATOM 717 C CA . GLN A 1 92 ? 2.761 0.334 13.262 1.00 85.31 92 GLN A CA 1
ATOM 718 C C . GLN A 1 92 ? 1.663 0.974 14.121 1.00 85.31 92 GLN A C 1
ATOM 720 O O . GLN A 1 92 ? 1.913 1.990 14.762 1.00 85.31 92 GLN A O 1
ATOM 725 N N . MET A 1 93 ? 0.495 0.338 14.256 1.00 84.00 93 MET A N 1
ATOM 726 C CA . MET A 1 93 ? -0.546 0.797 15.187 1.00 84.00 93 MET A CA 1
ATOM 727 C C . MET A 1 93 ? -0.105 0.809 16.659 1.00 84.00 93 MET A C 1
ATOM 729 O O . MET A 1 93 ? -0.758 1.446 17.477 1.00 84.00 93 MET A O 1
ATOM 733 N N . ARG A 1 94 ? 0.946 0.082 17.056 1.00 81.56 94 ARG A N 1
ATOM 734 C CA . ARG A 1 94 ? 1.473 0.167 18.432 1.00 81.56 94 ARG A CA 1
ATOM 735 C C . ARG A 1 94 ? 2.335 1.410 18.664 1.00 81.56 94 ARG A C 1
ATOM 737 O O . ARG A 1 94 ? 2.611 1.728 19.814 1.00 81.56 94 ARG A O 1
ATOM 744 N N . HIS A 1 95 ? 2.751 2.085 17.596 1.00 76.00 95 HIS A N 1
ATOM 745 C CA . HIS A 1 95 ? 3.593 3.280 17.634 1.00 76.00 95 HIS A CA 1
ATOM 746 C C . HIS A 1 95 ? 2.827 4.578 17.311 1.00 76.00 95 HIS A C 1
ATOM 748 O O . HIS A 1 95 ? 3.413 5.654 17.402 1.00 76.00 95 HIS A O 1
ATOM 754 N N . LEU A 1 96 ? 1.543 4.471 16.948 1.00 68.88 96 LEU A N 1
ATOM 755 C CA . LEU A 1 96 ? 0.610 5.564 16.647 1.00 68.88 96 LEU A CA 1
ATOM 756 C C . LEU A 1 96 ? -0.500 5.627 17.699 1.00 68.88 96 LEU A C 1
ATOM 758 O O . LEU A 1 96 ? -0.841 6.761 18.093 1.00 68.88 96 LEU A O 1
#

Foldseek 3Di:
DCQQVDQLVSLVVCCVPPDPDPLSLLLSQLRNQLVVVLVVLLVVLVVPPPCSVVSNVVSVVVSVVVSVVSVVCVVVVHQDQDPPSSVVSVVVSVVD

Sequence (96 aa):
MLCYLFTFVGGIVFLAVEKRSRFVLFHALQSVTVFGIIMVGHVLCAFLPLFGPLLASLLSLLGVVIWLLMVVTSLQGKWLKLPWVGDFAEKQMRHL

Solvent-accessible surface area (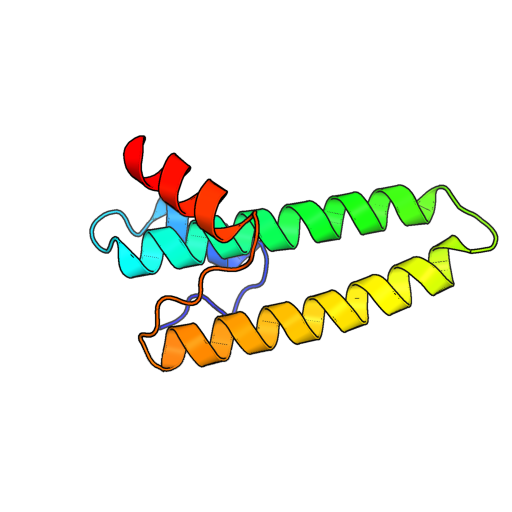backbone atoms only — not comparable to full-atom values): 5392 Å² total; per-residue (Å²): 144,66,64,73,84,33,66,68,66,24,17,52,52,44,54,74,71,46,83,80,49,66,71,59,37,40,55,18,44,31,46,37,50,53,51,50,52,51,50,52,51,44,57,58,23,71,76,34,90,84,58,12,66,59,53,36,52,52,50,49,54,52,48,52,53,54,48,51,51,54,51,55,34,51,76,69,72,45,88,77,66,47,84,72,50,28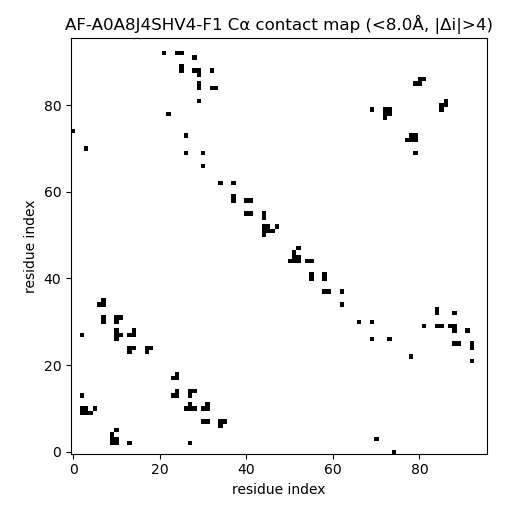,58,50,23,54,55,50,61,74,79,107

Mean predicted aligned error: 6.1 Å

Organism: NCBI:txid1284355

Radius of gyration: 14.22 Å; Cα contacts (8 Å, |Δi|>4): 78; chains: 1; bounding box: 32×25×41 Å